Protein 3TKZ (pdb70)

Structure (mmCIF, N/CA/C/O backbone):
data_3TKZ
#
_entry.id   3TKZ
#
_cell.length_a   62.865
_cell.length_b   62.865
_cell.length_c   75.322
_cell.angle_alpha   90.00
_cell.angle_beta   90.00
_cell.angle_gamma   90.00
#
_symmetry.space_group_name_H-M   'P 43 21 2'
#
loop_
_entity.id
_entity.type
_entity.pdbx_description
1 polymer 'Tyrosine-protein phosphatase non-receptor type 11'
2 polymer 'PROTEIN (RVIpYFVPLNR peptide)'
3 water water
#
loop_
_atom_site.group_PDB
_atom_site.id
_atom_site.type_symbol
_atom_site.label_atom_id
_atom_site.label_alt_id
_atom_site.label_comp_id
_atom_site.label_asym_id
_atom_site.label_entity_id
_atom_site.label_seq_id
_atom_site.pdbx_PDB_ins_code
_atom_site.Cartn_x
_atom_site.Cartn_y
_atom_site.Cartn_z
_atom_site.occupancy
_atom_site.B_iso_or_equiv
_atom_site.auth_seq_id
_atom_site.auth_comp_id
_atom_site.auth_asym_id
_atom_site.auth_atom_id
_atom_site.pdbx_PDB_model_num
ATOM 1 N N . ARG A 1 7 ? 4.467 24.531 4.947 1.00 54.73 4 ARG A N 1
ATOM 2 C CA . ARG A 1 7 ? 3.596 24.289 6.165 1.00 53.09 4 ARG A CA 1
ATOM 3 C C . ARG A 1 7 ? 2.127 23.891 5.737 1.00 55.23 4 ARG A C 1
ATOM 4 O O . ARG A 1 7 ? 1.946 23.436 4.581 1.00 58.52 4 ARG A O 1
ATOM 6 N N . ARG A 1 8 ? 1.084 24.027 6.560 1.00 53.76 5 ARG A N 1
ATOM 7 C CA . ARG A 1 8 ? 1.010 24.831 7.735 1.00 50.66 5 ARG A CA 1
ATOM 8 C C . ARG A 1 8 ? 1.477 24.169 9.037 1.00 44.72 5 ARG A C 1
ATOM 9 O O . ARG A 1 8 ? 1.115 24.696 10.082 1.00 44.20 5 ARG A O 1
ATOM 17 N N . TRP A 1 9 ? 2.275 23.071 8.985 1.00 37.98 6 TRP A N 1
ATOM 18 C CA . TRP A 1 9 ? 2.868 22.469 10.217 1.00 34.48 6 TRP A CA 1
ATOM 19 C C . TRP A 1 9 ? 3.908 23.423 10.792 1.00 32.15 6 TRP A C 1
ATOM 20 O O . TRP A 1 9 ? 4.462 23.210 11.890 1.00 30.40 6 TRP A O 1
ATOM 31 N N . PHE A 1 10 ? 4.256 24.446 10.010 1.00 31.75 7 PHE A N 1
ATOM 32 C CA . PHE A 1 10 ? 5.258 25.405 10.483 1.00 30.57 7 PHE A CA 1
ATOM 33 C C . PHE A 1 10 ? 4.600 26.566 11.270 1.00 32.90 7 PHE A C 1
ATOM 34 O O . PHE A 1 10 ? 3.734 27.290 10.720 1.00 34.19 7 PHE A O 1
ATOM 42 N N . HIS A 1 11 ? 5.061 26.785 12.503 1.00 33.38 8 HIS A N 1
ATOM 43 C CA . HIS A 1 11 ? 4.496 27.857 13.336 1.00 38.12 8 HIS A CA 1
ATOM 44 C C . HIS A 1 11 ? 5.628 28.847 13.635 1.00 40.67 8 HIS A C 1
ATOM 45 O O . HIS A 1 11 ? 6.450 28.574 14.510 1.00 41.93 8 HIS A O 1
ATOM 52 N N . PRO A 1 12 ? 5.694 29.954 12.902 1.00 44.65 9 PRO A N 1
ATOM 53 C CA . PRO A 1 12 ? 6.875 30.829 13.056 1.00 48.62 9 PRO A CA 1
ATOM 54 C C . PRO A 1 12 ? 7.038 31.537 14.431 1.00 53.50 9 PRO A C 1
ATOM 55 O O . PRO A 1 12 ? 8.134 32.023 14.752 1.00 56.17 9 PRO A O 1
ATOM 59 N N . ASN A 1 13 ? 5.979 31.638 15.218 1.00 55.44 10 ASN A N 1
ATOM 60 C CA . ASN A 1 13 ? 6.058 32.520 16.402 1.00 60.63 10 ASN A CA 1
ATOM 61 C C . ASN A 1 13 ? 5.721 31.880 17.722 1.00 59.90 10 ASN A C 1
ATOM 62 O O . ASN A 1 13 ? 5.225 32.564 18.641 1.00 63.72 10 ASN A O 1
ATOM 67 N N . ILE A 1 14 ? 5.958 30.578 17.844 1.00 60.00 11 ILE A N 1
ATOM 68 C CA . ILE A 1 14 ? 5.719 29.952 19.131 1.00 57.85 11 ILE A CA 1
ATOM 69 C C . ILE A 1 14 ? 6.974 29.435 19.805 1.00 56.27 11 ILE A C 1
ATOM 70 O O . ILE A 1 14 ? 7.980 29.098 19.180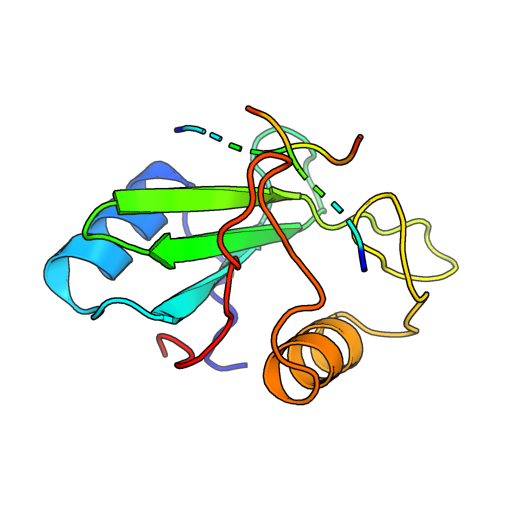 1.00 54.83 11 ILE A O 1
ATOM 75 N N . THR A 1 15 ? 6.862 29.414 21.114 1.00 56.68 12 THR A N 1
ATOM 76 C CA . THR A 1 15 ? 7.822 28.819 22.012 1.00 57.90 12 THR A CA 1
ATOM 77 C C . THR A 1 15 ? 7.566 27.301 22.148 1.00 55.52 12 THR A C 1
ATOM 78 O O . THR A 1 15 ? 6.504 26.804 21.699 1.00 53.20 12 THR A O 1
ATOM 82 N N . GLY A 1 16 ? 8.515 26.578 22.763 1.00 54.94 13 GLY A N 1
ATOM 83 C CA . GLY A 1 16 ? 8.340 25.155 23.087 1.00 52.01 13 GLY A CA 1
ATOM 84 C C . GLY A 1 16 ? 7.160 24.909 24.032 1.00 51.92 13 GLY A C 1
ATOM 85 O O . GLY A 1 16 ? 6.329 24.000 23.790 1.00 48.64 13 GLY A O 1
ATOM 86 N N . VAL A 1 17 ? 7.075 25.727 25.083 1.00 54.05 14 VAL A N 1
ATOM 87 C CA . VAL A 1 17 ? 5.883 25.782 25.942 1.00 55.30 14 VAL A CA 1
ATOM 88 C C . VAL A 1 17 ? 4.556 25.935 25.171 1.00 52.79 14 VAL A C 1
ATOM 89 O O . VAL A 1 17 ? 3.627 25.133 25.374 1.00 50.91 14 VAL A O 1
ATOM 93 N N . GLU A 1 18 ? 4.473 26.961 24.316 1.00 52.63 15 GLU A N 1
ATOM 94 C CA . GLU A 1 18 ? 3.274 27.271 23.529 1.00 52.10 15 GLU A CA 1
ATOM 95 C C . GLU A 1 18 ? 2.919 26.134 22.569 1.00 47.99 15 GLU A C 1
ATOM 96 O O . GLU A 1 18 ? 1.730 25.891 22.320 1.00 46.44 15 GLU A O 1
ATOM 102 N N . ALA A 1 19 ? 3.954 25.491 22.009 1.00 45.65 16 ALA A N 1
ATOM 103 C CA . ALA A 1 19 ? 3.800 24.286 21.196 1.00 42.03 16 ALA A CA 1
ATOM 104 C C . ALA A 1 19 ? 3.253 23.121 21.986 1.00 41.18 16 ALA A C 1
ATOM 105 O O . ALA A 1 19 ? 2.400 22.372 21.462 1.00 37.81 16 ALA A O 1
ATOM 107 N N . GLU A 1 20 ? 3.745 22.936 23.211 1.00 43.08 17 GLU A N 1
ATOM 108 C CA . GLU A 1 20 ? 3.197 21.930 24.133 1.00 45.15 17 GLU A CA 1
ATOM 109 C C . GLU A 1 20 ? 1.731 22.176 24.369 1.00 44.19 17 GLU A C 1
ATOM 110 O O . GLU A 1 20 ? 0.932 21.268 24.267 1.00 42.12 17 GLU A O 1
ATOM 116 N N . ASN A 1 21 ? 1.378 23.421 24.653 1.00 46.08 18 ASN A N 1
ATOM 117 C CA . ASN A 1 21 ? 0.008 23.727 24.995 1.00 46.62 18 ASN A CA 1
ATOM 118 C C . ASN A 1 21 ? -0.889 23.443 23.828 1.00 43.38 18 ASN A C 1
ATOM 119 O O . ASN A 1 21 ? -1.931 22.875 24.004 1.00 43.06 18 ASN A O 1
ATOM 124 N N . LEU A 1 22 ? -0.436 23.775 22.619 1.00 40.48 19 LEU A N 1
ATOM 125 C CA . LEU A 1 22 ? -1.203 23.523 21.408 1.00 39.15 19 LEU A CA 1
ATOM 126 C C . LEU A 1 22 ? -1.379 22.039 21.106 1.00 35.31 19 LEU A C 1
ATOM 127 O O . LEU A 1 22 ? -2.491 21.581 20.740 1.00 32.89 19 LEU A O 1
ATOM 132 N N . LEU A 1 23 ? -0.288 21.278 21.213 1.00 32.10 20 LEU A N 1
ATOM 133 C CA . LEU A 1 23 ? -0.332 19.846 20.901 1.00 30.73 20 LEU A CA 1
ATOM 134 C C . LEU A 1 23 ? -1.226 19.100 21.928 1.00 30.56 20 LEU A C 1
ATOM 135 O O . LEU A 1 23 ? -1.902 18.134 21.565 1.00 30.31 20 LEU A O 1
ATOM 140 N N . LEU A 1 24 ? -1.195 19.567 23.181 1.00 32.18 21 LEU A N 1
ATOM 141 C CA . LEU A 1 24 ? -1.933 18.903 24.239 1.00 33.99 21 LEU A CA 1
ATOM 142 C C . LEU A 1 24 ? -3.408 19.201 24.128 1.00 33.17 21 LEU A C 1
ATOM 143 O O . LEU A 1 24 ? -4.216 18.409 24.590 1.00 36.37 21 LEU A O 1
ATOM 148 N N . THR A 1 25 ? -3.765 20.371 23.630 1.00 32.79 22 THR A N 1
ATOM 149 C CA . THR A 1 25 ? -5.175 20.803 23.660 1.00 34.35 22 THR A CA 1
ATOM 150 C C . THR A 1 25 ? -5.883 20.635 22.357 1.00 30.92 22 THR A C 1
ATOM 151 O O . THR A 1 25 ? -7.040 20.386 22.366 1.00 30.60 22 THR A O 1
ATOM 155 N N . ARG A 1 26 ? -5.156 20.727 21.210 1.00 28.05 23 ARG A N 1
ATOM 156 C CA . ARG A 1 26 ? -5.771 20.672 19.918 1.00 27.88 23 ARG A CA 1
ATOM 157 C C . ARG A 1 26 ? -5.199 19.541 19.075 1.00 26.25 23 ARG A C 1
ATOM 158 O O . ARG A 1 26 ? -5.712 19.287 18.011 1.00 26.68 23 ARG A O 1
ATOM 166 N N . GLY A 1 27 ? -4.257 18.788 19.623 1.00 28.14 24 GLY A N 1
ATOM 167 C CA . GLY A 1 27 ? -3.591 17.713 18.875 1.00 25.91 24 GLY A CA 1
ATOM 168 C C . GLY A 1 27 ? -4.092 16.343 19.364 1.00 25.87 24 GLY A C 1
ATOM 169 O O . GLY A 1 27 ? -4.824 16.243 20.344 1.00 28.09 24 GLY A O 1
ATOM 170 N N . VAL A 1 28 ? -3.656 15.292 18.680 1.00 26.69 25 VAL A N 1
ATOM 171 C CA . VAL A 1 28 ? -3.856 13.907 19.117 1.00 26.17 25 VAL A CA 1
ATOM 172 C C . VAL A 1 28 ? -2.471 13.247 19.085 1.00 26.60 25 VAL A C 1
ATOM 173 O O . VAL A 1 28 ? -1.492 13.838 18.617 1.00 26.14 25 VAL A O 1
ATOM 177 N N . ASP A 1 29 ? -2.379 12.007 19.562 1.00 27.57 26 ASP A N 1
ATOM 178 C CA . ASP A 1 29 ? -1.061 11.339 19.487 1.00 28.92 26 ASP A CA 1
ATOM 179 C C . ASP A 1 29 ? -0.707 11.173 18.002 1.00 26.51 26 ASP A C 1
ATOM 180 O O . ASP A 1 29 ? -1.548 10.675 17.237 1.00 28.24 26 ASP A O 1
ATOM 185 N N . GLY A 1 30 ? 0.507 11.597 17.649 1.00 24.96 27 GLY A N 1
ATOM 186 C CA . GLY A 1 30 ? 1.046 11.618 16.250 1.00 24.46 27 GLY A CA 1
ATOM 187 C C . GLY A 1 30 ? 1.029 13.029 15.650 1.00 25.62 27 GLY A C 1
ATOM 188 O O . GLY A 1 30 ? 1.590 13.258 14.548 1.00 25.19 27 GLY A O 1
ATOM 189 N N . SER A 1 31 ? 0.332 13.973 16.332 1.00 23.41 28 SER A N 1
ATOM 190 C CA . SER A 1 31 ? 0.366 15.418 15.956 1.00 23.39 28 SER A CA 1
ATOM 191 C C . SER A 1 31 ? 1.769 15.993 16.091 1.00 24.62 28 SER A C 1
ATOM 192 O O . SER A 1 31 ? 2.482 15.664 17.034 1.00 26.53 28 SER A O 1
ATOM 195 N N . PHE A 1 32 ? 2.158 16.886 15.178 1.00 23.62 29 PHE A N 1
ATOM 196 C CA . PHE A 1 32 ? 3.448 17.511 15.324 1.00 25.33 29 PHE A CA 1
ATOM 197 C C . PHE A 1 32 ? 3.434 18.879 14.665 1.00 24.35 29 PHE A C 1
ATOM 198 O O . PHE A 1 32 ? 2.551 19.168 13.843 1.00 26.22 29 PHE A O 1
ATOM 206 N N . LEU A 1 33 ? 4.471 19.674 14.948 1.00 25.28 30 LEU A N 1
ATOM 207 C CA . LEU A 1 33 ? 4.676 20.973 14.279 1.00 26.12 30 LEU A CA 1
ATOM 208 C C . LEU A 1 33 ? 6.166 21.272 14.283 1.00 28.63 30 LEU A C 1
ATOM 209 O O . LEU A 1 33 ? 6.907 20.629 15.009 1.00 28.82 30 LEU A O 1
ATOM 214 N N . ALA A 1 34 ? 6.578 22.199 13.441 1.00 27.82 31 ALA A N 1
ATOM 215 C CA . ALA A 1 34 ? 7.924 22.771 13.550 1.00 29.99 31 ALA A CA 1
ATOM 216 C C . ALA A 1 34 ? 7.806 24.216 14.027 1.00 33.57 31 ALA A C 1
ATOM 217 O O . ALA A 1 34 ? 6.793 24.950 13.748 1.00 32.87 31 ALA A O 1
ATOM 219 N N . ARG A 1 35 ? 8.850 24.659 14.746 1.00 37.26 32 ARG A N 1
ATOM 220 C CA . ARG A 1 35 ? 8.853 26.006 15.302 1.00 40.64 32 ARG A CA 1
ATOM 221 C C . ARG A 1 35 ? 10.300 26.506 15.352 1.00 43.29 32 ARG A C 1
ATOM 222 O O . ARG A 1 35 ? 11.221 25.719 15.128 1.00 40.49 32 ARG A O 1
ATOM 230 N N . PRO A 1 36 ? 10.476 27.823 15.582 1.00 47.03 33 PRO A N 1
ATOM 231 C CA . PRO A 1 36 ? 11.854 28.319 15.795 1.00 49.09 33 PRO A CA 1
ATOM 232 C C . PRO A 1 36 ? 12.375 27.872 17.135 1.00 49.33 33 PRO A C 1
ATOM 233 O O . PRO A 1 36 ? 11.627 27.804 18.136 1.00 51.62 33 PRO A O 1
ATOM 237 N N . SER A 1 37 ? 13.653 27.531 17.141 1.00 50.61 34 SER A N 1
ATOM 238 C CA . SER A 1 37 ? 14.371 27.115 18.309 1.00 52.11 34 SER A CA 1
ATOM 239 C C . SER A 1 37 ? 14.771 28.295 19.222 1.00 56.12 34 SER A C 1
ATOM 240 O O . SER A 1 37 ? 15.374 29.280 18.734 1.00 56.95 34 SER A O 1
ATOM 243 N N . LYS A 1 38 ? 14.404 28.187 20.515 1.00 57.58 35 LYS A N 1
ATOM 244 C CA . LYS A 1 38 ? 14.886 29.097 21.600 1.00 62.31 35 LYS A CA 1
ATOM 245 C C . LYS A 1 38 ? 16.396 28.995 21.823 1.00 64.52 35 LYS A C 1
ATOM 246 O O . LYS A 1 38 ? 17.097 30.012 21.855 1.00 67.27 35 LYS A O 1
ATOM 248 N N . SER A 1 39 ? 16.900 27.768 21.934 1.00 65.23 36 SER A N 1
ATOM 249 C CA . SER A 1 39 ? 18.291 27.527 22.343 1.00 67.99 36 SER A CA 1
ATOM 250 C C . SER A 1 39 ? 19.290 27.603 21.209 1.00 68.55 36 SER A C 1
ATOM 251 O O . SER A 1 39 ? 20.507 27.591 21.439 1.00 70.20 36 SER A O 1
ATOM 254 N N . ASN A 1 40 ? 18.783 27.656 19.977 1.00 67.01 37 ASN A N 1
ATOM 255 C CA . ASN A 1 40 ? 19.584 27.956 18.792 1.00 67.79 37 ASN A CA 1
ATOM 256 C C . ASN A 1 40 ? 18.838 28.969 17.925 1.00 67.42 37 ASN A C 1
ATOM 257 O O . ASN A 1 40 ? 18.138 28.581 16.997 1.00 65.43 37 ASN A O 1
ATOM 262 N N . PRO A 1 41 ? 18.945 30.273 18.246 1.00 69.66 38 PRO A N 1
ATOM 263 C CA . PRO A 1 41 ? 18.308 31.362 17.461 1.00 69.40 38 PRO A CA 1
ATOM 264 C C . PRO A 1 41 ? 18.563 31.253 15.954 1.00 67.77 38 PRO A C 1
ATOM 265 O O . PRO A 1 41 ? 19.705 30.978 15.533 1.00 68.26 38 PRO A O 1
ATOM 269 N N . GLY A 1 42 ? 17.500 31.454 15.164 1.00 65.24 39 GLY A N 1
ATOM 270 C CA . GLY A 1 42 ? 17.555 31.255 13.713 1.00 62.85 39 GLY A CA 1
ATOM 271 C C . GLY A 1 42 ? 17.238 29.844 13.222 1.00 59.72 39 GLY A C 1
ATOM 272 O O . GLY A 1 42 ? 16.949 29.663 12.038 1.00 59.49 39 GLY A O 1
ATOM 273 N N . ASP A 1 43 ? 17.271 28.852 14.125 1.00 57.26 40 ASP A N 1
ATOM 274 C CA . ASP A 1 43 ? 17.081 27.419 13.785 1.00 53.68 40 ASP A CA 1
ATOM 275 C C . ASP A 1 43 ? 15.736 26.922 14.161 1.00 48.75 40 ASP A C 1
ATOM 276 O O . ASP A 1 43 ? 15.006 27.654 14.834 1.00 49.25 40 ASP A O 1
ATOM 281 N N . PHE A 1 44 ? 15.463 25.659 13.817 1.00 45.06 41 PHE A N 1
ATOM 282 C CA . PHE A 1 44 ? 14.098 25.041 14.008 1.00 41.43 41 PHE A CA 1
ATOM 283 C C . PHE A 1 44 ? 14.073 23.814 14.859 1.00 38.80 41 PHE A C 1
ATOM 284 O O . PHE A 1 44 ? 15.067 23.125 15.029 1.00 39.74 41 PHE A O 1
ATOM 292 N N . THR A 1 45 ? 12.900 23.524 15.423 1.00 36.79 42 THR A N 1
ATOM 293 C CA . THR A 1 45 ? 12.739 22.376 16.296 1.00 35.80 42 THR A CA 1
ATOM 294 C C . THR A 1 45 ? 11.374 21.744 15.964 1.00 34.66 42 THR A C 1
ATOM 295 O O . THR A 1 45 ? 10.403 22.446 15.652 1.00 33.72 42 THR A O 1
ATOM 299 N N . LEU A 1 46 ? 11.363 20.431 15.971 1.00 34.38 43 LEU A N 1
ATOM 300 C CA . LEU A 1 46 ? 10.108 19.657 15.862 1.00 32.84 43 LEU A CA 1
ATOM 301 C C . LEU A 1 46 ? 9.526 19.372 17.219 1.00 31.73 43 LEU A C 1
ATOM 302 O O . LEU A 1 46 ? 10.264 19.020 18.134 1.00 32.76 43 LEU A O 1
ATOM 307 N N . SER A 1 47 ? 8.209 19.572 17.382 1.00 30.61 44 SER A N 1
ATOM 308 C CA . SER A 1 47 ? 7.546 19.250 18.640 1.00 30.05 44 SER A CA 1
ATOM 309 C C . SER A 1 47 ? 6.536 18.184 18.270 1.00 30.45 44 SER A C 1
ATOM 310 O O . SER A 1 47 ? 5.722 18.417 17.373 1.00 28.46 44 SER A O 1
ATOM 313 N N . VAL A 1 48 ? 6.621 17.021 18.915 1.00 30.61 45 VAL A N 1
ATOM 314 C CA . VAL A 1 48 ? 5.895 15.854 18.429 1.00 31.22 45 VAL A CA 1
ATOM 315 C C . VAL A 1 48 ? 5.089 15.266 19.612 1.00 30.91 45 VAL A C 1
ATOM 316 O O . VAL A 1 48 ? 5.663 15.021 20.688 1.00 31.46 45 VAL A O 1
ATOM 320 N N . ARG A 1 49 ? 3.807 15.005 19.430 1.00 28.62 46 ARG A N 1
ATOM 321 C CA . ARG A 1 49 ? 3.044 14.433 20.552 1.00 29.64 46 ARG A CA 1
ATOM 322 C C . ARG A 1 49 ? 3.055 12.914 20.409 1.00 30.63 46 ARG A C 1
ATOM 323 O O . ARG A 1 49 ? 2.770 12.369 19.332 1.00 29.31 46 ARG A O 1
ATOM 331 N N . ARG A 1 50 ? 3.325 12.200 21.504 1.00 33.29 47 ARG A N 1
ATOM 332 C CA . ARG A 1 50 ? 3.199 10.770 21.479 1.00 36.42 47 ARG A CA 1
ATOM 333 C C . ARG A 1 50 ? 2.846 10.418 22.918 1.00 39.67 47 ARG A C 1
ATOM 334 O O . ARG A 1 50 ? 3.314 11.057 23.846 1.00 41.88 47 ARG A O 1
ATOM 342 N N . ASN A 1 51 ? 1.981 9.454 23.061 1.00 41.13 48 ASN A N 1
ATOM 343 C CA . ASN A 1 51 ? 1.461 9.041 24.383 1.00 43.93 48 ASN A CA 1
ATOM 344 C C . ASN A 1 51 ? 1.006 10.172 25.288 1.00 43.79 48 ASN A C 1
ATOM 345 O O . ASN A 1 51 ? 1.335 10.173 26.481 1.00 47.01 48 ASN A O 1
ATOM 350 N N . GLY A 1 52 ? 0.272 11.130 24.759 1.00 41.80 49 GLY A N 1
ATOM 351 C CA . GLY A 1 52 ? -0.271 12.217 25.584 1.00 43.16 49 GLY A CA 1
ATOM 352 C C . GLY A 1 52 ? 0.752 13.197 26.136 1.00 44.39 49 GLY A C 1
ATOM 353 O O . GLY A 1 52 ? 0.411 14.018 26.994 1.00 47.33 49 GLY A O 1
ATOM 354 N N . ALA A 1 53 ? 1.993 13.109 25.658 1.00 43.45 50 ALA A N 1
ATOM 355 C CA . ALA A 1 53 ? 3.079 14.028 26.027 1.00 43.28 50 ALA A CA 1
ATOM 356 C C . ALA A 1 53 ? 3.794 14.542 24.779 1.00 41.23 50 ALA A C 1
ATOM 357 O O . ALA A 1 53 ? 3.652 13.948 23.695 1.00 38.52 50 ALA A O 1
ATOM 359 N N . VAL A 1 54 ? 4.616 15.575 24.958 1.00 40.87 51 VAL A N 1
ATOM 360 C CA . VAL A 1 54 ? 5.303 16.212 23.808 1.00 38.52 51 VAL A CA 1
ATOM 361 C C . VAL A 1 54 ? 6.814 16.021 23.885 1.00 40.84 51 VAL A C 1
ATOM 362 O O . VAL A 1 54 ? 7.423 16.224 24.953 1.00 44.94 51 VAL A O 1
ATOM 366 N N . THR A 1 55 ? 7.409 15.614 22.782 1.00 40.24 52 THR A N 1
ATOM 367 C CA . THR A 1 55 ? 8.862 15.345 22.625 1.00 41.94 52 THR A CA 1
ATOM 368 C C . THR A 1 55 ? 9.393 16.457 21.709 1.00 39.91 52 THR A C 1
ATOM 369 O O . THR A 1 55 ? 8.791 16.712 20.663 1.00 38.40 52 THR A O 1
ATOM 373 N N . HIS A 1 56 ? 10.503 17.106 22.071 1.00 39.21 53 HIS A N 1
ATOM 374 C CA . HIS A 1 56 ? 11.096 18.083 21.150 1.00 38.95 53 HIS A CA 1
ATOM 375 C C . HIS A 1 56 ? 12.408 17.575 20.547 1.00 39.62 53 HIS A C 1
ATOM 376 O O . HIS A 1 56 ? 13.253 16.950 21.236 1.00 41.51 53 HIS A O 1
ATOM 383 N N . ILE A 1 57 ? 12.609 17.874 19.266 1.00 38.54 54 ILE A N 1
ATOM 384 C CA . ILE A 1 57 ? 13.780 17.368 18.589 1.00 38.37 54 ILE A CA 1
ATOM 385 C C . ILE A 1 57 ? 14.341 18.491 17.707 1.00 36.63 54 ILE A C 1
ATOM 386 O O . ILE A 1 57 ? 13.637 19.015 16.834 1.00 35.09 54 ILE A O 1
ATOM 391 N N . LYS A 1 58 ? 15.610 18.841 17.899 1.00 36.24 55 LYS A N 1
ATOM 392 C CA . LYS A 1 58 ? 16.206 19.930 17.116 1.00 36.42 55 LYS A CA 1
ATOM 393 C C . LYS A 1 58 ? 16.542 19.554 15.675 1.00 34.42 55 LYS A C 1
ATOM 394 O O . LYS A 1 58 ? 16.933 18.409 15.378 1.00 34.44 55 LYS A O 1
ATOM 400 N N . ILE A 1 59 ? 16.357 20.538 14.789 1.00 32.75 56 ILE A N 1
ATOM 401 C CA . ILE A 1 59 ? 16.709 20.370 13.405 1.00 30.24 56 ILE A CA 1
ATOM 402 C C . ILE A 1 59 ? 17.960 21.208 13.168 1.00 30.44 56 ILE A C 1
ATOM 403 O O . ILE A 1 59 ? 18.007 22.415 13.514 1.00 31.38 56 ILE A O 1
ATOM 408 N N . GLN A 1 60 ? 18.977 20.563 12.593 1.00 30.70 57 GLN A N 1
ATOM 409 C CA . GLN A 1 60 ? 20.204 21.264 12.309 1.00 29.77 57 GLN A CA 1
ATOM 410 C C . GLN A 1 60 ? 20.105 21.880 10.928 1.00 28.35 57 GLN A C 1
ATOM 411 O O . GLN A 1 60 ? 19.699 21.224 9.993 1.00 29.12 57 GLN A O 1
ATOM 417 N N . ASN A 1 61 ? 20.496 23.138 10.838 1.00 28.71 58 ASN A N 1
ATOM 418 C CA . ASN A 1 61 ? 20.714 23.790 9.519 1.00 28.09 58 ASN A CA 1
ATOM 419 C C . ASN A 1 61 ? 22.178 24.132 9.405 1.00 30.90 58 ASN A C 1
ATOM 420 O O . ASN A 1 61 ? 22.651 25.061 10.077 1.00 31.07 58 ASN A O 1
ATOM 425 N N . THR A 1 62 ? 22.897 23.411 8.525 1.00 30.77 59 THR A N 1
ATOM 426 C CA . THR A 1 62 ? 24.341 23.690 8.388 1.00 32.16 59 THR A CA 1
ATOM 427 C C . THR A 1 62 ? 24.633 24.830 7.418 1.00 33.60 59 THR A C 1
ATOM 428 O O . THR A 1 62 ? 25.808 25.252 7.298 1.00 36.14 59 THR A O 1
ATOM 432 N N . GLY A 1 63 ? 23.624 25.193 6.606 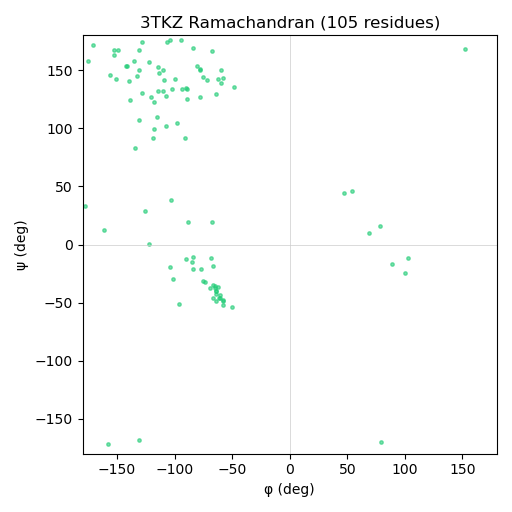1.00 33.97 60 GLY A N 1
ATOM 433 C CA . GLY A 1 63 ? 23.824 26.201 5.523 1.00 34.02 60 GLY A CA 1
ATOM 434 C C . GLY A 1 63 ? 23.991 25.452 4.212 1.00 34.30 60 GLY A C 1
ATOM 435 O O . GLY A 1 63 ? 23.709 26.018 3.117 1.00 35.77 60 GLY A O 1
ATOM 436 N N . ASP A 1 64 ? 24.431 24.186 4.305 1.00 31.25 61 ASP A N 1
ATOM 437 C CA . ASP A 1 64 ? 24.528 23.284 3.160 1.00 30.70 61 ASP A CA 1
ATOM 438 C C . ASP A 1 64 ? 23.415 22.198 3.086 1.00 28.79 61 ASP A C 1
ATOM 439 O O . ASP A 1 64 ? 23.271 21.550 2.031 1.00 29.22 61 ASP A O 1
ATOM 444 N N . TYR A 1 65 ? 22.772 21.944 4.226 1.00 28.68 62 TYR A N 1
ATOM 445 C CA . TYR A 1 65 ? 21.632 20.998 4.304 1.00 26.77 62 TYR A CA 1
ATOM 446 C C . TYR A 1 65 ? 20.960 21.093 5.685 1.00 25.94 62 TYR A C 1
ATOM 447 O O . TYR A 1 65 ? 21.436 21.793 6.605 1.00 27.09 62 TYR A O 1
ATOM 456 N N . TYR A 1 66 ? 19.803 20.407 5.819 1.00 24.90 63 TYR A N 1
ATOM 457 C CA . TYR A 1 66 ? 19.152 20.259 7.106 1.00 25.59 63 TYR A CA 1
ATOM 458 C C . TYR A 1 66 ? 19.222 18.787 7.441 1.00 24.42 63 TYR A C 1
ATOM 459 O O . TYR A 1 66 ? 19.087 17.906 6.546 1.00 26.65 63 TYR A O 1
ATOM 468 N N . ASP A 1 67 ? 19.327 18.483 8.716 1.00 28.11 64 ASP A N 1
ATOM 469 C CA . ASP A 1 67 ? 19.138 17.103 9.128 1.00 28.71 64 ASP A CA 1
ATOM 470 C C . ASP A 1 67 ? 18.764 17.183 10.591 1.00 31.10 64 ASP A C 1
ATOM 471 O O . ASP A 1 67 ? 18.536 18.257 11.123 1.00 31.55 64 ASP A O 1
ATOM 476 N N . LEU A 1 68 ? 18.711 16.024 11.245 1.00 32.13 65 LEU A N 1
ATOM 477 C CA . LEU A 1 68 ? 18.358 15.960 12.656 1.00 32.87 65 LEU A CA 1
ATOM 478 C C . LEU A 1 68 ? 19.592 15.735 13.579 1.00 36.21 65 LEU A C 1
ATOM 479 O O . LEU A 1 68 ? 19.501 15.006 14.598 1.00 36.28 65 LEU A O 1
ATOM 484 N N . TYR A 1 69 ? 20.703 16.381 13.209 1.00 34.87 66 TYR A N 1
ATOM 485 C CA . TYR A 1 69 ? 22.026 16.065 13.753 1.00 39.40 66 TYR A CA 1
ATOM 486 C C . TYR A 1 69 ? 22.320 14.597 13.584 1.00 40.55 66 TYR A C 1
ATOM 487 O O . TYR A 1 69 ? 22.816 13.950 14.510 1.00 44.06 66 TYR A O 1
ATOM 496 N N . GLY A 1 70 ? 22.046 14.079 12.390 1.00 38.98 67 GLY A N 1
ATOM 497 C CA . GLY A 1 70 ? 22.216 12.681 12.037 1.00 39.69 67 GLY A CA 1
ATOM 498 C C . GLY A 1 70 ? 21.226 12.355 10.943 1.00 39.54 67 GLY A C 1
ATOM 499 O O . GLY A 1 70 ? 20.303 13.157 10.685 1.00 37.72 67 GLY A O 1
ATOM 500 N N . GLY A 1 71 ? 21.382 11.192 10.307 1.00 39.46 68 GLY A N 1
ATOM 501 C CA . GLY A 1 71 ? 20.343 10.681 9.412 1.00 39.41 68 GLY A CA 1
ATOM 502 C C . GLY A 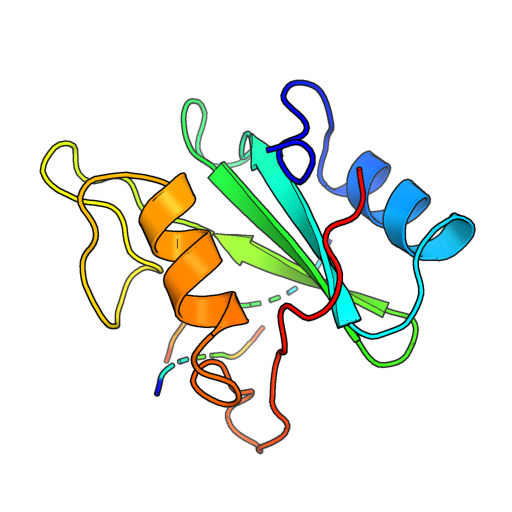1 71 ? 20.418 11.380 8.040 1.00 39.37 68 GLY A C 1
ATOM 503 O O . GLY A 1 71 ? 21.396 12.065 7.765 1.00 37.78 68 GLY A O 1
ATOM 504 N N . GLU A 1 72 ? 19.415 11.167 7.193 1.00 37.18 69 GLU A N 1
ATOM 505 C CA . GLU A 1 72 ? 19.469 11.676 5.807 1.00 37.38 69 GLU A CA 1
ATOM 506 C C . GLU A 1 72 ? 19.599 13.212 5.783 1.00 33.63 69 GLU A C 1
ATOM 507 O O . GLU A 1 72 ? 19.143 13.903 6.691 1.00 32.45 69 GLU A O 1
ATOM 513 N N . LYS A 1 73 ? 20.252 13.746 4.745 1.00 31.55 70 LYS A N 1
ATOM 514 C CA . LYS A 1 73 ? 20.426 15.187 4.578 1.00 30.76 70 LYS A CA 1
ATOM 515 C C . LYS A 1 73 ? 19.409 15.724 3.578 1.00 29.33 70 LYS A C 1
ATOM 516 O O . LYS A 1 73 ? 19.101 15.002 2.576 1.00 31.92 70 LYS A O 1
ATOM 522 N N . PHE A 1 74 ? 18.890 16.937 3.855 1.00 27.86 71 PHE A N 1
ATOM 523 C CA . PHE A 1 74 ? 17.846 17.534 2.960 1.00 25.54 71 PHE A CA 1
ATOM 524 C C . PHE A 1 74 ? 18.189 18.951 2.584 1.00 24.92 71 PHE A C 1
ATOM 525 O O . PHE A 1 74 ? 18.836 19.647 3.353 1.00 25.87 71 PHE A O 1
ATOM 533 N N . ALA A 1 75 ? 17.747 19.375 1.384 1.00 23.75 72 ALA A N 1
ATOM 534 C CA . ALA A 1 75 ? 17.984 20.750 0.983 1.00 23.07 72 ALA A CA 1
ATOM 535 C C . ALA A 1 75 ? 17.078 21.751 1.737 1.00 24.30 72 ALA A C 1
ATOM 536 O O . ALA A 1 75 ? 17.477 22.918 1.868 1.00 23.32 72 ALA A O 1
ATOM 538 N N . THR A 1 76 ? 15.834 21.359 2.113 1.00 23.82 73 THR A N 1
ATOM 539 C CA . THR A 1 76 ? 14.871 22.295 2.706 1.00 23.70 73 THR A CA 1
ATOM 540 C C . THR A 1 76 ? 14.204 21.648 3.891 1.00 22.46 73 THR A C 1
ATOM 541 O O . THR A 1 76 ? 14.216 20.395 4.037 1.00 23.06 73 TH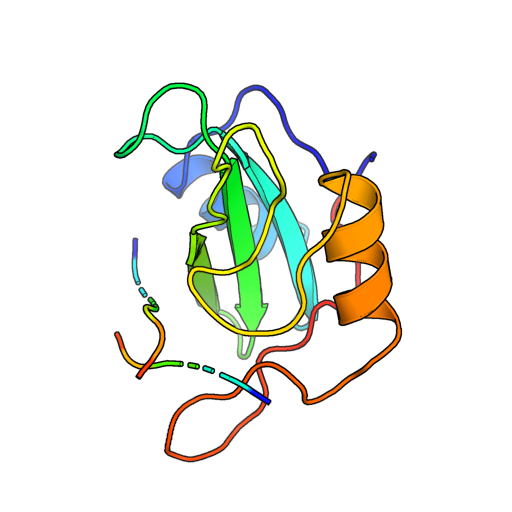R A O 1
ATOM 545 N N . LEU A 1 77 ? 13.679 22.509 4.767 1.00 22.77 74 LEU A N 1
ATOM 546 C CA . LEU A 1 77 ? 12.995 22.005 5.950 1.00 22.50 74 LEU A CA 1
ATOM 547 C C . LEU A 1 77 ? 11.771 21.232 5.476 1.00 21.89 74 LEU A C 1
ATOM 548 O O . LEU A 1 77 ? 11.452 20.162 6.037 1.00 22.20 74 LEU A O 1
ATOM 553 N N . ALA A 1 78 ? 11.066 21.719 4.464 1.00 22.05 75 ALA A N 1
ATOM 554 C CA . ALA A 1 78 ? 9.847 21.019 4.084 1.00 23.38 75 ALA A CA 1
ATOM 555 C C . ALA A 1 78 ? 10.173 19.593 3.553 1.00 24.16 75 ALA A C 1
ATOM 556 O O . ALA A 1 78 ? 9.411 18.633 3.761 1.00 23.92 75 ALA A O 1
ATOM 558 N N . GLU A 1 79 ? 11.287 19.426 2.839 1.00 22.63 76 GLU A N 1
ATOM 559 C CA . GLU A 1 79 ? 11.675 18.092 2.372 1.00 24.11 76 GLU A CA 1
ATOM 560 C C . GLU A 1 79 ? 12.007 17.172 3.541 1.00 22.44 76 GLU A C 1
ATOM 561 O O . GLU A 1 79 ? 11.661 15.971 3.495 1.00 23.55 76 GLU A O 1
ATOM 567 N N . LEU A 1 80 ? 12.636 17.723 4.567 1.00 20.01 77 LEU A N 1
ATOM 568 C CA . LEU A 1 80 ? 12.913 16.940 5.810 1.00 21.44 77 LEU A CA 1
ATOM 569 C C . LEU A 1 80 ? 11.580 16.417 6.408 1.00 21.75 77 LEU A C 1
ATOM 570 O O . LEU A 1 80 ? 11.442 15.240 6.760 1.00 21.01 77 LEU A O 1
ATOM 575 N N . VAL A 1 81 ? 10.674 17.332 6.582 1.00 22.75 78 VAL A N 1
ATOM 576 C CA . VAL A 1 81 ? 9.399 16.991 7.213 1.00 23.51 78 VAL A CA 1
ATOM 577 C C . VAL A 1 81 ? 8.695 15.960 6.352 1.00 23.28 78 VAL A C 1
ATOM 578 O O . VAL A 1 81 ? 8.194 14.944 6.856 1.00 24.20 78 VAL A O 1
ATOM 582 N N . GLN A 1 82 ? 8.666 16.184 5.039 1.00 23.35 79 GLN A N 1
ATOM 583 C CA . GLN A 1 82 ? 7.976 15.232 4.160 1.00 24.90 79 GLN A CA 1
ATOM 584 C C . GLN A 1 82 ? 8.598 13.850 4.256 1.00 25.58 79 GLN A C 1
ATOM 585 O O . GLN A 1 82 ? 7.910 12.804 4.284 1.00 26.57 79 GLN A O 1
ATOM 591 N N . TYR A 1 83 ? 9.928 13.803 4.265 1.00 24.49 80 TYR A N 1
ATOM 592 C CA . TYR A 1 83 ? 10.614 12.526 4.342 1.00 25.31 80 TYR A CA 1
ATOM 593 C C . TYR A 1 83 ? 10.198 11.739 5.605 1.00 25.75 80 TYR A C 1
ATOM 594 O O . TYR A 1 83 ? 9.858 10.546 5.501 1.00 27.45 80 TYR A O 1
ATOM 603 N N . TYR A 1 84 ? 10.203 12.393 6.777 1.00 25.22 81 TYR A N 1
ATOM 604 C CA . TYR A 1 84 ? 9.872 11.655 7.994 1.00 25.77 81 TYR A CA 1
ATOM 605 C C . TYR A 1 84 ? 8.366 11.405 8.136 1.00 27.24 81 TYR A C 1
ATOM 606 O O . TYR A 1 84 ? 7.951 10.459 8.842 1.00 28.21 81 TYR A O 1
ATOM 615 N N . MET A 1 85 ? 7.536 12.202 7.458 1.00 25.60 82 MET A N 1
ATOM 616 C CA . MET A 1 85 ? 6.088 11.835 7.361 1.00 28.92 82 MET A CA 1
ATOM 617 C C . MET A 1 85 ? 5.861 10.593 6.494 1.00 30.08 82 MET A C 1
ATOM 618 O O . MET A 1 85 ? 4.992 9.723 6.825 1.00 31.48 82 MET A O 1
ATOM 623 N N . GLU A 1 86 ? 6.640 10.477 5.409 1.00 29.32 83 GLU A N 1
ATOM 624 C CA . GLU A 1 86 ? 6.506 9.354 4.502 1.00 31.00 83 GLU A CA 1
ATOM 625 C C . GLU A 1 86 ? 7.237 8.084 4.879 1.00 33.36 83 GLU A C 1
ATOM 626 O O . GLU A 1 86 ? 6.890 7.012 4.348 1.00 36.00 83 GLU A O 1
ATOM 632 N N . HIS A 1 87 ? 8.250 8.176 5.727 1.00 37.52 84 HIS A N 1
ATOM 633 C CA . HIS A 1 87 ? 9.077 7.025 6.083 1.00 39.91 84 HIS A CA 1
ATOM 634 C C . HIS A 1 87 ? 8.917 6.816 7.578 1.00 41.74 84 HIS A C 1
ATOM 635 O O . HIS A 1 87 ? 9.639 7.414 8.373 1.00 40.08 84 HIS A O 1
ATOM 642 N N . HIS A 1 88 ? 7.949 5.987 7.947 1.00 48.82 85 HIS A N 1
ATOM 643 C CA . HIS A 1 88 ? 7.571 5.867 9.344 1.00 51.97 85 HIS A CA 1
ATOM 644 C C . HIS A 1 88 ? 8.618 4.985 10.051 1.00 53.13 85 HIS A C 1
ATOM 645 O O . HIS A 1 88 ? 9.263 4.114 9.438 1.00 55.53 85 HIS A O 1
ATOM 652 N N . GLY A 1 89 ? 8.824 5.226 11.335 1.00 52.37 86 GLY A N 1
ATOM 653 C CA . GLY A 1 89 ? 9.791 4.376 12.067 1.00 55.29 86 GLY A CA 1
ATOM 654 C C . GLY A 1 89 ? 11.286 4.653 11.886 1.00 52.67 86 GLY A C 1
ATOM 655 O O . GLY A 1 89 ? 12.128 3.821 12.252 1.00 55.87 86 GLY A O 1
ATOM 656 N N . GLN A 1 90 ? 11.614 5.818 11.349 1.00 48.05 87 GLN A N 1
ATOM 657 C CA . GLN A 1 90 ? 12.996 6.241 11.192 1.00 46.63 87 GLN A CA 1
ATOM 658 C C . GLN A 1 90 ? 13.472 7.007 12.402 1.00 45.04 87 GLN A C 1
ATOM 659 O O . GLN A 1 90 ? 14.663 7.269 12.493 1.00 47.32 87 GLN A O 1
ATOM 665 N N . LEU A 1 91 ? 12.575 7.412 13.307 1.00 43.53 88 LEU A N 1
ATOM 666 C CA . LEU A 1 91 ? 13.000 8.122 14.517 1.00 43.19 88 LEU A CA 1
ATOM 667 C C . LEU A 1 91 ? 12.525 7.271 15.672 1.00 47.85 88 LEU A C 1
ATOM 668 O O . LEU A 1 91 ? 11.366 6.898 15.708 1.00 49.56 88 LEU A O 1
ATOM 673 N N . LYS A 1 92 ? 13.425 6.924 16.575 1.00 50.87 89 LYS A N 1
ATOM 674 C CA . LYS A 1 92 ? 13.076 5.959 17.637 1.00 57.61 89 LYS A CA 1
ATOM 675 C C . LYS A 1 92 ? 13.714 6.336 18.957 1.00 62.23 89 LYS A C 1
ATOM 676 O O . LYS A 1 92 ? 14.788 6.969 18.997 1.00 61.37 89 LYS A O 1
ATOM 682 N N . GLU A 1 93 ? 13.087 5.908 20.047 1.00 67.52 90 GLU A N 1
ATOM 683 C CA . GLU A 1 93 ? 13.759 5.932 21.325 1.00 75.61 90 GLU A CA 1
ATOM 684 C C . GLU A 1 93 ? 14.670 4.707 21.394 1.00 81.55 90 GLU A C 1
ATOM 685 O O . GLU A 1 93 ? 14.376 3.684 20.770 1.00 83.67 90 GLU A O 1
ATOM 691 N N . LYS A 1 94 ? 15.751 4.768 22.171 1.00 87.27 91 LYS A N 1
ATOM 692 C CA . LYS A 1 94 ? 16.748 3.696 22.110 1.00 93.39 91 LYS A CA 1
ATOM 693 C C . LYS A 1 94 ? 16.219 2.366 22.650 1.00 99.51 91 LYS A C 1
ATOM 694 O O . LYS A 1 94 ? 17.014 1.484 22.921 1.00 107.53 91 LYS A O 1
ATOM 696 N N . ASN A 1 95 ? 14.887 2.207 22.720 1.00 98.03 92 ASN A N 1
ATOM 697 C CA . ASN A 1 95 ? 14.215 1.333 23.697 1.00 104.10 92 ASN A CA 1
ATOM 698 C C . ASN A 1 95 ? 12.673 1.164 23.675 1.00 102.50 92 ASN A C 1
ATOM 699 O O . ASN A 1 95 ? 12.092 0.998 24.750 1.00 105.37 92 ASN A O 1
ATOM 704 N N . GLY A 1 96 ? 11.971 1.197 22.544 1.00 97.53 93 GLY A N 1
ATOM 705 C CA . GLY A 1 96 ? 12.487 1.166 21.203 1.00 93.48 93 GLY A CA 1
ATOM 706 C C . GLY A 1 96 ? 11.333 1.686 20.367 1.00 87.93 93 GLY A C 1
ATOM 707 O O . GLY A 1 96 ? 11.354 1.581 19.123 1.00 85.77 93 GLY A O 1
ATOM 708 N N . ASP A 1 97 ? 10.332 2.260 21.057 1.00 85.32 94 ASP A N 1
ATOM 709 C CA . ASP A 1 97 ? 9.193 2.907 20.384 1.00 80.12 94 ASP A CA 1
ATOM 710 C C . ASP A 1 97 ? 9.513 4.050 19.432 1.00 71.49 94 ASP A C 1
ATOM 711 O O . ASP A 1 97 ? 10.418 4.884 19.624 1.00 67.22 94 ASP A O 1
ATOM 716 N N . VAL A 1 98 ? 8.725 4.068 18.383 1.00 69.58 95 VAL A N 1
ATOM 717 C CA . VAL A 1 98 ? 8.937 5.020 17.332 1.00 62.52 95 VAL A CA 1
ATOM 718 C C . VAL A 1 98 ? 8.410 6.411 17.715 1.00 58.86 95 VAL A C 1
ATOM 719 O O . VAL A 1 98 ? 7.448 6.522 18.483 1.00 60.62 95 VAL A O 1
ATOM 723 N N . ILE A 1 99 ? 9.037 7.459 17.158 1.00 51.87 96 ILE A N 1
ATOM 724 C CA . ILE A 1 99 ? 8.560 8.851 17.294 1.00 46.33 96 ILE A CA 1
ATOM 725 C C . ILE A 1 99 ? 7.997 9.210 15.915 1.00 42.24 96 ILE A C 1
ATOM 726 O O . ILE A 1 99 ? 8.781 9.466 15.008 1.00 41.99 96 ILE A O 1
ATOM 731 N N . GLU A 1 100 ? 6.668 9.198 15.740 1.00 39.70 97 GLU A N 1
ATOM 732 C CA . GLU A 1 100 ? 6.101 9.340 14.410 1.00 37.63 97 GLU A CA 1
ATOM 733 C C . GLU A 1 100 ? 5.556 10.733 14.145 1.00 34.04 97 GLU A C 1
ATOM 734 O O . GLU A 1 100 ? 4.787 11.282 14.959 1.00 32.13 97 GLU A O 1
ATOM 740 N N . LEU A 1 101 ? 5.903 11.257 12.975 1.00 31.76 98 LEU A N 1
ATOM 741 C CA . LEU A 1 101 ? 5.292 12.501 12.508 1.00 30.50 98 LEU A CA 1
ATOM 742 C C . LEU A 1 101 ? 4.091 12.124 11.698 1.00 29.76 98 LEU A C 1
ATOM 743 O O . LEU A 1 101 ? 4.212 11.860 10.483 1.00 31.32 98 LEU 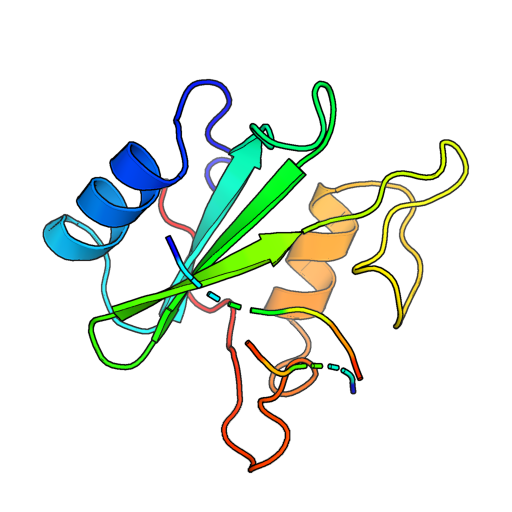A O 1
ATOM 748 N N . LYS A 1 102 ? 2.932 12.043 12.333 1.00 27.99 99 LYS A N 1
ATOM 749 C CA . LYS A 1 102 ? 1.733 11.607 11.624 1.00 29.55 99 LYS A CA 1
ATOM 750 C C . LYS A 1 102 ? 0.894 12.720 11.116 1.00 28.73 99 LYS A C 1
ATOM 751 O O . LYS A 1 102 ? 0.496 12.665 9.909 1.00 28.55 99 LYS A O 1
ATOM 757 N N . TYR A 1 103 ? 0.548 13.691 11.986 1.00 26.03 100 TYR A N 1
ATOM 758 C CA . TYR A 1 103 ? -0.519 14.608 11.655 1.00 26.96 100 TYR A CA 1
ATOM 759 C C . TYR A 1 103 ? -0.057 16.011 11.902 1.00 26.85 100 TYR A C 1
ATOM 760 O O . TYR A 1 103 ? 0.089 16.436 13.033 1.00 27.55 100 TYR A O 1
ATOM 769 N N . PRO A 1 104 ? 0.200 16.772 10.835 1.00 27.54 101 PRO A N 1
ATOM 770 C CA . PRO A 1 104 ? 0.644 18.122 11.031 1.00 27.40 101 PRO A CA 1
ATOM 771 C C . PRO A 1 104 ? -0.426 18.895 11.830 1.00 28.08 101 PRO A C 1
ATOM 772 O O . PRO A 1 104 ? -1.663 18.771 11.599 1.00 29.13 101 PRO A O 1
ATOM 776 N N . LEU A 1 105 ? 0.021 19.694 12.755 1.00 27.92 102 LEU A N 1
ATOM 777 C CA . LEU A 1 105 ? -0.892 20.551 13.480 1.00 30.31 102 LEU A CA 1
ATOM 778 C C . LEU A 1 105 ? -0.858 21.960 12.838 1.00 34.39 102 LEU A C 1
ATOM 779 O O . LEU A 1 105 ? 0.117 22.687 12.993 1.00 34.32 102 LEU A O 1
ATOM 784 N N . ASN A 1 106 ? -1.904 22.282 12.081 1.00 39.13 103 ASN A N 1
ATOM 785 C CA . ASN A 1 106 ? -1.971 23.528 11.295 1.00 45.50 103 ASN A CA 1
ATOM 786 C C . ASN A 1 106 ? -2.763 24.606 12.040 1.00 50.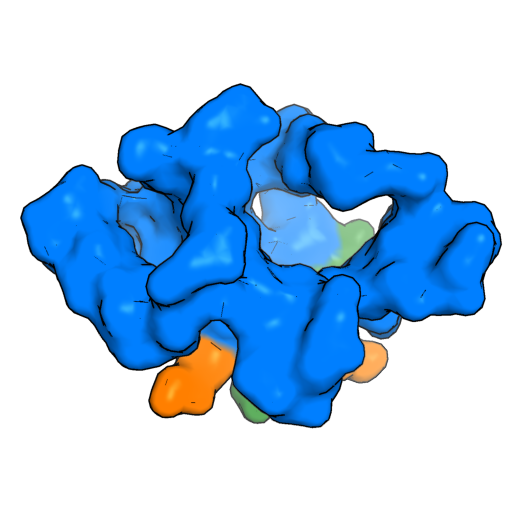33 103 ASN A C 1
ATOM 787 O O . ASN A 1 106 ? -2.326 25.099 13.079 1.00 52.81 103 ASN A O 1
ATOM 792 N N . VAL B 2 2 ? 10.546 21.799 29.111 1.00 63.69 2 VAL P N 1
ATOM 793 C CA . VAL B 2 2 ? 10.399 20.996 27.853 1.00 62.82 2 VAL P CA 1
ATOM 794 C C . VAL B 2 2 ? 11.478 19.900 27.712 1.00 62.35 2 VAL P C 1
ATOM 795 O O . VAL B 2 2 ? 12.674 20.131 27.947 1.00 62.94 2 VAL P O 1
ATOM 799 N N . ILE B 2 3 ? 11.048 18.697 27.350 1.00 60.99 3 ILE P N 1
ATOM 800 C CA . ILE B 2 3 ? 11.969 17.578 27.189 1.00 59.93 3 ILE P CA 1
ATOM 801 C C . ILE B 2 3 ? 12.450 17.407 25.719 1.00 58.91 3 ILE P C 1
ATOM 802 O O . ILE B 2 3 ? 11.653 17.037 24.816 1.00 57.48 3 ILE P O 1
ATOM 823 N N . PHE B 2 5 ? 14.809 15.456 22.977 1.00 54.36 5 PHE P N 1
ATOM 824 C CA . PHE B 2 5 ? 15.459 14.225 22.688 1.00 54.63 5 PHE P CA 1
ATOM 825 C C . PHE B 2 5 ? 16.574 14.589 21.745 1.00 54.84 5 PHE P C 1
ATOM 826 O O . PHE B 2 5 ? 16.417 15.523 20.938 1.00 54.81 5 PHE P O 1
ATOM 834 N N . VAL B 2 6 ? 17.684 13.864 21.868 1.00 54.11 6 VAL P N 1
ATOM 835 C CA . VAL B 2 6 ? 18.940 14.140 21.149 1.00 53.98 6 VAL P CA 1
ATOM 836 C C . VAL B 2 6 ? 19.354 12.788 20.603 1.00 53.79 6 VAL P C 1
ATOM 837 O O . VAL B 2 6 ? 19.057 11.768 21.242 1.00 53.65 6 VAL P O 1
ATOM 841 N N . PRO B 2 7 ? 19.972 12.745 19.393 1.00 54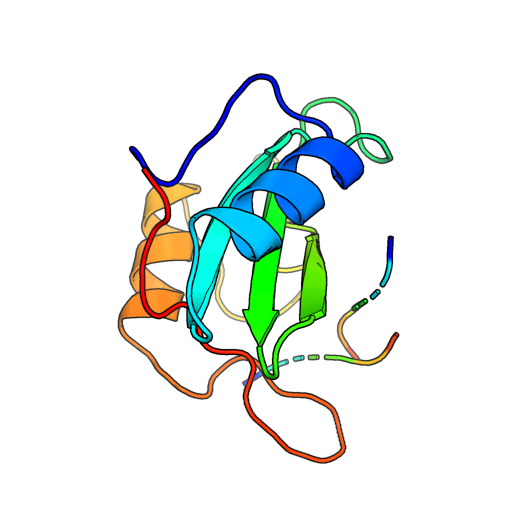.01 7 PRO P N 1
ATOM 842 C CA . PRO B 2 7 ? 20.374 11.476 18.735 1.00 54.56 7 PRO P CA 1
ATOM 843 C C . PRO B 2 7 ? 21.499 10.770 19.517 1.00 56.83 7 PRO P C 1
ATOM 844 O O . PRO B 2 7 ? 22.108 11.397 20.398 1.00 56.70 7 PRO P O 1
ATOM 848 N N . LEU B 2 8 ? 21.755 9.499 19.197 1.00 58.94 8 LEU P N 1
ATOM 849 C CA . LEU B 2 8 ? 22.640 8.639 20.009 1.00 61.76 8 LEU P CA 1
ATOM 850 C C . LEU B 2 8 ? 24.148 8.818 19.729 1.00 62.84 8 LEU P C 1
ATOM 851 O O . LEU B 2 8 ? 24.634 8.680 18.574 1.00 64.48 8 LEU P O 1
ATOM 856 N N . VAL C 2 2 ? 17.520 4.699 10.205 1.00 55.28 2 VAL Q N 1
ATOM 857 C CA . VAL C 2 2 ? 16.952 5.065 11.538 1.00 55.43 2 VAL Q CA 1
ATOM 858 C C . VAL C 2 2 ? 17.910 5.899 12.356 1.00 54.25 2 VAL Q C 1
ATOM 859 O O . VAL C 2 2 ? 19.130 5.871 12.119 1.00 56.09 2 VAL Q O 1
ATOM 863 N N . ILE C 2 3 ? 17.361 6.666 13.284 1.00 51.81 3 ILE Q N 1
ATOM 864 C CA . ILE C 2 3 ? 18.103 7.438 14.245 1.00 51.01 3 ILE Q CA 1
ATOM 865 C C . ILE C 2 3 ? 17.446 7.109 15.609 1.00 51.35 3 ILE Q C 1
ATOM 866 O O . ILE C 2 3 ? 16.214 7.171 15.729 1.00 50.26 3 ILE Q O 1
ATOM 887 N N . PHE C 2 5 ? 17.128 8.154 19.697 1.00 48.06 5 PHE Q N 1
ATOM 888 C CA . PHE C 2 5 ? 17.145 9.349 20.504 1.00 48.23 5 PHE Q CA 1
ATOM 889 C C . PHE C 2 5 ? 17.099 8.960 21.994 1.00 51.00 5 PHE Q C 1
ATOM 890 O O . PHE C 2 5 ? 16.634 7.868 22.322 1.00 50.63 5 PHE Q O 1
ATOM 898 N N . VAL C 2 6 ? 17.553 9.881 22.848 1.00 52.97 6 VAL Q N 1
ATOM 899 C CA . VAL C 2 6 ? 17.551 9.762 24.296 1.00 56.14 6 VAL Q CA 1
ATOM 900 C C . VAL C 2 6 ? 17.189 11.171 24.794 1.00 57.78 6 VAL Q C 1
ATOM 901 O O . VAL C 2 6 ? 17.434 12.154 24.078 1.00 56.89 6 VAL Q O 1
ATOM 905 N N . PRO C 2 7 ? 16.587 11.288 26.001 1.00 58.81 7 PRO Q N 1
ATOM 906 C CA . PRO C 2 7 ? 16.472 12.615 26.606 1.00 59.95 7 PRO Q CA 1
ATOM 907 C C . PRO C 2 7 ? 17.823 13.211 26.946 1.00 60.99 7 PRO Q C 1
ATOM 908 O O . PRO C 2 7 ? 17.930 14.434 27.079 1.00 63.18 7 PRO Q O 1
#

Secondary structure (DSS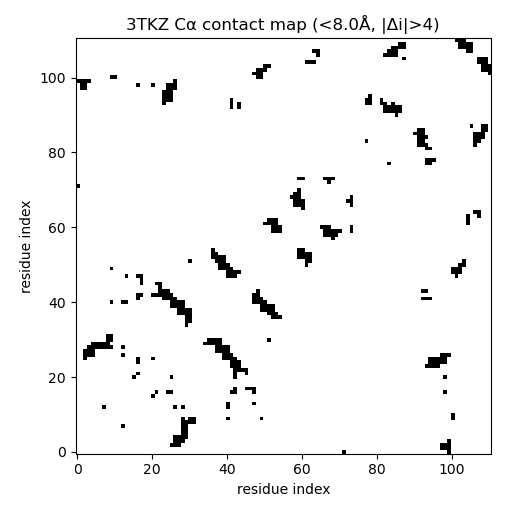P, 8-state):
--SB-TT--HHHHHHHHHHH--TTEEEEEE-SSSTT-EEEEEEETTEEEEEEEEE-SS-EESSSS--BSSHHHHHHHHHHSTTSSB-TTS-B----EE--/---B--/---B-

Solvent-accessible surface area: 5815 Å² total

Foldseek 3Di:
DQLEDEDDDLVRQFVCCLPPNDQLEKGKYADPVDGPFIWIWHHHPSGIDIFGWDDPVQFIDRVDDDTHNDPVVRLVVQCPDFLPAADPVGDTGHNDHRDD/DADDDD/DADDD

InterPro domains:
  IPR000242 Tyrosine-specific protein phosphatase, PTPase domain [PF00102] (273-519)
  IPR000242 Tyrosine-specific protein phosphatase, PTPase domain [PR00700] (303-310)
  IPR000242 Tyrosine-specific protein phosphatase, PTPase domain [PR00700] (327-347)
  IPR000242 Tyrosine-specific protein phosphatase, PTPase domain [PR00700] (413-430)
  IPR000242 Tyrosine-specific protein phosphatase, PTPase domain [PR00700] (454-472)
  IPR000242 Tyrosine-specific protein phosphatase, PTPase domain [PR00700] (488-503)
  IPR000242 Tyrosine-specific protein phosphatase, PTPase domain [PR00700] (504-514)
  IPR000242 Tyrosine-specific protein phosphatase, PTPase domain [PS50055] (247-521)
  IPR000242 Tyrosine-specific protein phosphatase, PTPase domain [SM00194] (246-523)
  IPR000387 Tyrosine-specific protein phosphatases domain [PS50056] (436-512)
  IPR000980 SH2 domain [PF00017] (6-81)
  IPR000980 SH2 domain [PF00017] (112-197)
  IPR000980 SH2 domain [PS50001] (6-102)
  IPR000980 SH2 domain [PS50001] (112-216)
  IPR000980 SH2 domain [SM00252] (4-87)
  IPR000980 SH2 domain [SM00252] (110-203)
  IPR003595 Protein-tyrosine phosphatase, catalytic [SM00404] (414-520)
  IPR012152 Protein-tyrosine phosphatase, non-receptor type-6, -11 [PIRSF000929] (1-593)
  IPR016130 Protein-tyrosine phosphatase, active site [PS00383] (457-467)
  IPR029021 Protein-tyrosine phosphatase-like [G3DSA:3.90.190.10] (218-525)

Nearest PDB structures (foldseek):
  5df6-assembly1_A  TM=9.781E-01  e=3.564E-20  Homo sapiens
  5x7b-assembly1_A  TM=9.774E-01  e=8.811E-20  Homo sapiens
  6roz-assembly2_C  TM=9.831E-01  e=1.217E-19  Homo sapiens
  5x94-assembly1_A  TM=9.839E-01  e=1.682E-19  Homo sapiens
  1aya-assembly2_B  TM=9.815E-01  e=2.042E-19  Mus musculus

Organism: Homo sapiens (NCBI:txid9606)

CATH classification: 3.30.505.10

Radius of gyration: 12.64 Å; Cα contacts (8 Å, |Δi|>4): 236; chains: 3; bounding box: 30×31×27 Å

GO terms:
  GO:0005515 protein binding (F, IPI)
  GO:0060090 molecular adaptor activity (F, IDA)
  GO:0004726 non-membrane spanning protein tyrosine phosphatase activity (F, IDA)
  GO:0005925 focal adhesion (C, IDA)
  GO:0042130 negative regulation of T cell proliferation (P, IDA)
  GO:0019221 cytokine-mediated signaling pathway (P, IDA)
  GO:0032480 negative regulation of type I interferon production (P, IDA)
  GO:1902564 negative regulation of neutrophil activation (P, IDA)
  GO:0005737 cytoplasm (C, IC)
  GO:0004725 protein tyrosine phosphatase activity (F, IDA)
  GO:0004725 protein tyrosine phosphatase activity (F, IMP)
  GO:0042311 vasodilation (P, IMP)
  GO:0051897 positive regulation of phosphatidylinositol 3-kinase/protein kinase B signal transduction (P, IMP)
  GO:1902533 positive regulation of intracellular signal transduction (P, IMP)
  GO:0071260 cellular response to mechanical stimulus (P, IMP)
  GO:0050839 cell adhesion molecule binding (F, IPI)
  GO:0045296 cadherin binding (F, IPI)
  GO:1990782 protein tyrosine kinase binding (F, IPI)
  GO:0005634 nucleus (C, IDA)
  GO:0005737 cytoplasm (C, IDA)

Sequence (111 aa):
RRWFHPNITGVEAENLLLTRGVDGSFLARPSKSNPGDFTLSVRRNGAVTHIKIQNTGDYYDLYGGEKFATLAELVQYYMEHHGQLKEKNGDVIELKYPLNVIFVPLVIFVP

B-factor: mean 43.35, std 16.55, range [7.43, 107.72]